Protein AF-A0A922LYX5-F1 (afdb_monomer)

InterPro domains:
  IPR013255 Chromosome segregation protein Spc25, C-terminal [PF08234] (46-94)
  IPR045143 Kinetochore protein Spc25 [PTHR14281] (7-102)

Nearest PDB structures (foldseek):
  3vza-assembly1_B  TM=8.894E-01  e=1.147E-05  Gallus gallus
  8ppr-assembly1_G  TM=8.925E-01  e=4.371E-04  Homo sapiens
  5mu3-assembly1_A  TM=6.256E-01  e=2.904E-02  Kluyveromyces lactis NRRL Y-1140
  6m1u-assembly1_A  TM=3.418E-01  e=8.132E-01  Homo sapiens
  1hbq-assembly1_A  TM=5.132E-01  e=3.161E+00  Bos taurus

Radius of gyration: 15.76 Å; Cα contacts (8 Å, |Δi|>4): 121; chains: 1; bounding box: 36×34×45 Å

Structure (mmCIF, N/CA/C/O backbone):
data_AF-A0A922LYX5-F1
#
_entry.id   AF-A0A922LYX5-F1
#
loop_
_atom_site.group_PDB
_atom_site.id
_atom_site.type_symbol
_atom_site.label_atom_id
_atom_site.label_alt_id
_atom_site.label_comp_id
_atom_site.label_asym_id
_atom_site.label_entity_id
_atom_site.label_seq_id
_atom_site.pdbx_PDB_ins_code
_atom_site.Cartn_x
_atom_site.Cartn_y
_atom_site.Cartn_z
_atom_site.occupancy
_atom_site.B_iso_or_equiv
_atom_site.auth_seq_id
_atom_site.auth_comp_id
_atom_site.auth_asym_id
_atom_site.auth_atom_id
_atom_site.pdbx_PDB_model_num
ATOM 1 N N . MET A 1 1 ? -7.055 21.824 13.416 1.00 59.81 1 MET A N 1
ATOM 2 C CA . MET A 1 1 ? -6.028 22.436 12.536 1.00 59.81 1 MET A CA 1
ATOM 3 C C . MET A 1 1 ? -4.580 22.279 13.044 1.00 59.81 1 MET A C 1
ATOM 5 O O . MET A 1 1 ? -3.671 22.410 12.239 1.00 59.81 1 MET A O 1
ATOM 9 N N . GLN A 1 2 ? -4.326 21.959 14.326 1.00 71.38 2 GLN A N 1
ATOM 10 C CA . GLN A 1 2 ? -2.960 21.713 14.842 1.00 71.38 2 GLN A CA 1
ATOM 11 C C . GLN A 1 2 ? -2.360 20.359 14.420 1.00 71.38 2 GLN A C 1
ATOM 13 O O . GLN A 1 2 ? -1.195 20.314 14.049 1.00 71.38 2 GLN A O 1
ATOM 18 N N . VAL A 1 3 ? -3.150 19.278 14.404 1.00 78.62 3 VAL A N 1
ATOM 19 C CA . VAL A 1 3 ? -2.655 17.918 14.098 1.00 78.62 3 VAL A CA 1
ATOM 20 C C . VAL A 1 3 ? -2.072 17.804 12.684 1.00 78.62 3 VAL A C 1
ATOM 22 O O . VAL A 1 3 ? -0.964 17.309 12.528 1.00 78.62 3 VAL A O 1
ATOM 25 N N . TYR A 1 4 ? -2.740 18.360 11.669 1.00 76.94 4 TYR A N 1
ATOM 26 C CA . TYR A 1 4 ? -2.223 18.371 10.292 1.00 76.94 4 TYR A CA 1
ATOM 27 C C . TYR A 1 4 ? -0.862 19.069 10.168 1.00 76.94 4 TYR A C 1
ATOM 29 O O . TYR A 1 4 ? 0.033 18.561 9.500 1.00 76.94 4 TYR A O 1
ATOM 37 N N . LYS A 1 5 ? -0.671 20.200 10.863 1.00 83.69 5 LYS A N 1
ATOM 38 C CA . LYS A 1 5 ? 0.615 20.914 10.872 1.00 83.69 5 LYS A CA 1
ATOM 39 C C . LYS A 1 5 ? 1.728 20.109 11.550 1.00 83.69 5 LYS A C 1
ATOM 41 O O . LYS A 1 5 ? 2.884 20.270 11.181 1.00 83.69 5 LYS A O 1
ATOM 46 N N . MET A 1 6 ? 1.387 19.250 12.514 1.00 87.94 6 MET A N 1
ATOM 47 C CA . MET A 1 6 ? 2.346 18.348 13.161 1.00 87.94 6 MET A CA 1
ATOM 48 C C . MET A 1 6 ? 2.701 17.140 12.289 1.00 87.94 6 MET A C 1
ATOM 50 O O . MET A 1 6 ? 3.825 16.663 12.367 1.00 87.94 6 MET A O 1
ATOM 54 N N . ILE A 1 7 ? 1.771 16.652 11.463 1.00 88.44 7 ILE A N 1
ATOM 55 C CA . ILE A 1 7 ? 1.962 15.465 10.613 1.00 88.44 7 ILE A CA 1
ATOM 56 C C . ILE A 1 7 ? 2.743 15.801 9.334 1.00 88.44 7 ILE A C 1
ATOM 58 O O . ILE A 1 7 ? 3.586 15.016 8.903 1.00 88.44 7 ILE A O 1
ATOM 62 N N . GLN A 1 8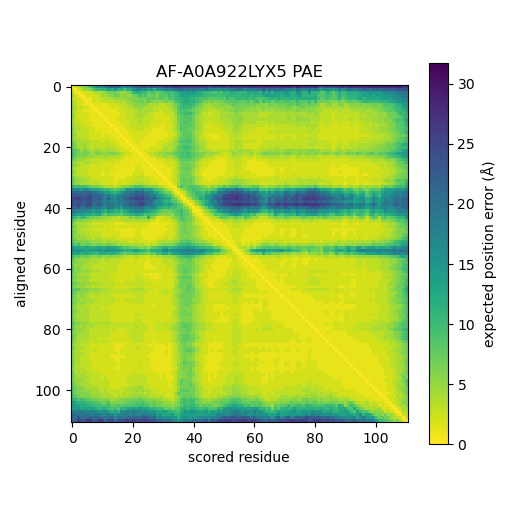 ? 2.531 16.990 8.766 1.00 88.75 8 GLN A N 1
ATOM 63 C CA . GLN A 1 8 ? 3.094 17.386 7.472 1.00 88.75 8 GLN A CA 1
ATOM 64 C C . GLN A 1 8 ? 4.630 17.230 7.345 1.00 88.75 8 GLN A C 1
ATOM 66 O O . GLN A 1 8 ? 5.087 16.785 6.290 1.00 88.75 8 GLN A O 1
ATOM 71 N N . PRO A 1 9 ? 5.464 17.557 8.358 1.00 91.44 9 PRO A N 1
ATOM 72 C CA . PRO A 1 9 ? 6.905 17.311 8.278 1.00 91.44 9 PRO A CA 1
ATOM 73 C C . PRO A 1 9 ? 7.251 15.823 8.140 1.00 91.44 9 PRO A C 1
ATOM 75 O O . PRO A 1 9 ? 8.164 15.483 7.392 1.00 91.44 9 PRO A O 1
ATOM 78 N N . PHE A 1 10 ? 6.506 14.939 8.811 1.00 90.88 10 PHE A N 1
ATOM 79 C CA . PHE A 1 10 ? 6.706 13.492 8.717 1.00 90.88 10 PHE A CA 1
ATOM 80 C C . PHE A 1 10 ? 6.270 12.953 7.362 1.00 90.88 10 PHE A C 1
ATOM 82 O O . PHE A 1 10 ? 6.982 12.136 6.793 1.00 90.88 10 PHE A O 1
ATOM 89 N N . GLU A 1 11 ? 5.157 13.440 6.809 1.00 91.31 11 GLU A N 1
ATOM 90 C CA . GLU A 1 11 ? 4.715 13.038 5.468 1.00 91.31 11 GLU A CA 1
ATOM 91 C C . GLU A 1 11 ? 5.761 13.374 4.404 1.00 91.31 11 GLU A C 1
ATOM 93 O O . GLU A 1 11 ? 6.069 12.548 3.546 1.00 91.31 11 GLU A O 1
ATOM 98 N N . ARG A 1 12 ? 6.362 14.569 4.502 1.00 88.50 12 ARG A N 1
ATOM 99 C CA . ARG A 1 12 ? 7.461 14.986 3.621 1.00 88.50 12 ARG A CA 1
ATOM 100 C C . ARG A 1 12 ? 8.714 14.140 3.826 1.00 88.50 12 ARG A C 1
ATOM 102 O O . ARG A 1 12 ? 9.305 13.710 2.845 1.00 88.50 12 ARG A O 1
ATOM 109 N N . LEU A 1 13 ? 9.110 13.904 5.078 1.00 91.31 13 LEU A N 1
ATOM 110 C CA . LEU A 1 13 ? 10.312 13.132 5.407 1.00 91.31 13 LEU A CA 1
ATOM 111 C C . LEU A 1 13 ? 10.200 11.668 4.962 1.00 91.31 13 LEU A C 1
ATOM 113 O O . LEU A 1 13 ? 11.152 11.102 4.439 1.00 91.31 13 LEU A O 1
ATOM 117 N N . LEU A 1 14 ? 9.042 11.052 5.191 1.00 91.44 14 LEU A N 1
ATOM 118 C CA . LEU A 1 14 ? 8.794 9.641 4.901 1.00 91.44 14 LEU A CA 1
ATOM 119 C C . LEU A 1 14 ? 8.339 9.407 3.454 1.00 91.44 14 LEU A C 1
ATOM 121 O O . LEU A 1 14 ? 8.304 8.263 3.001 1.00 91.44 14 LEU A O 1
ATOM 125 N N . GLY A 1 15 ? 7.972 10.471 2.735 1.00 93.06 15 GLY A N 1
ATOM 126 C CA . GLY A 1 15 ? 7.413 10.377 1.392 1.00 93.06 15 GLY A CA 1
ATOM 127 C C . GLY A 1 15 ? 6.088 9.616 1.372 1.00 93.06 15 GLY A C 1
ATOM 128 O O . GLY A 1 15 ? 5.831 8.869 0.432 1.00 93.06 15 GLY A O 1
ATOM 129 N N . ILE A 1 16 ? 5.256 9.760 2.405 1.00 95.00 16 ILE A N 1
ATOM 130 C CA . ILE A 1 16 ? 3.943 9.112 2.482 1.00 95.00 16 ILE A CA 1
ATOM 131 C C . ILE A 1 16 ? 2.891 10.087 2.992 1.00 95.00 16 ILE A C 1
ATOM 133 O O . ILE A 1 16 ? 3.128 10.801 3.958 1.00 95.00 16 ILE A O 1
ATOM 137 N N . GLN A 1 17 ? 1.717 10.082 2.370 1.00 95.12 17 GLN A N 1
ATOM 138 C CA . GLN A 1 17 ? 0.516 10.721 2.900 1.00 95.12 17 GLN A CA 1
ATOM 139 C C . GLN A 1 17 ? -0.540 9.654 3.157 1.00 95.12 17 GLN A C 1
ATOM 141 O O . GLN A 1 17 ? -0.765 8.770 2.326 1.00 95.12 17 GLN A O 1
ATOM 146 N N . ILE A 1 18 ? -1.177 9.735 4.322 1.00 94.25 18 ILE A N 1
ATOM 147 C CA . ILE A 1 18 ? -2.240 8.819 4.732 1.00 94.25 18 ILE A CA 1
ATOM 148 C C . ILE A 1 18 ? -3.492 9.653 4.931 1.00 94.25 18 ILE A C 1
ATOM 150 O O . ILE A 1 18 ? -3.555 10.491 5.829 1.00 94.25 18 ILE A O 1
ATOM 154 N N . GLN A 1 19 ? -4.499 9.419 4.098 1.00 93.94 19 GLN A N 1
ATOM 155 C CA . GLN A 1 19 ? -5.718 10.215 4.118 1.00 93.94 19 GLN A CA 1
ATOM 156 C C . GLN A 1 19 ? -6.964 9.357 3.971 1.00 93.94 19 GLN A C 1
ATOM 158 O O . GLN A 1 19 ? -6.926 8.242 3.457 1.00 93.94 19 GLN A O 1
ATOM 163 N N . LYS A 1 20 ? -8.095 9.897 4.423 1.00 94.25 20 LYS A N 1
ATOM 164 C CA . LYS A 1 20 ? -9.409 9.318 4.163 1.00 94.25 20 LYS A CA 1
ATOM 165 C C . LYS A 1 20 ? -10.023 10.032 2.963 1.00 94.25 20 LYS A C 1
ATOM 167 O O . LYS A 1 20 ? -10.098 11.259 2.959 1.00 94.25 20 LYS A O 1
ATOM 172 N N . THR A 1 21 ? -10.451 9.289 1.948 1.00 94.75 21 THR A N 1
ATOM 173 C CA . THR A 1 21 ? -11.133 9.869 0.783 1.00 94.75 21 THR A CA 1
ATOM 174 C C . THR A 1 21 ? -12.527 10.374 1.165 1.00 94.75 21 THR A C 1
ATOM 176 O O . THR A 1 21 ? -13.085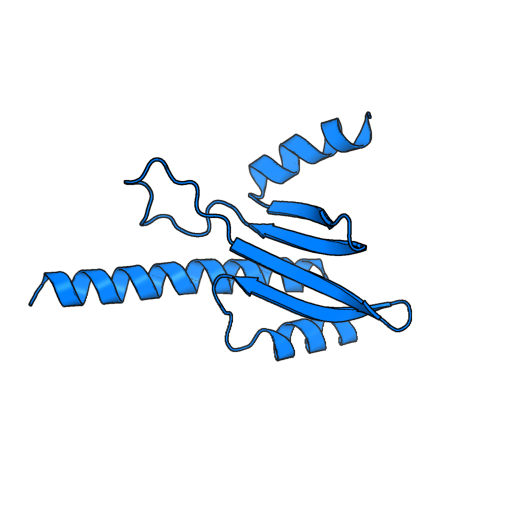 9.994 2.198 1.00 94.75 21 THR A O 1
ATOM 179 N N . HIS A 1 22 ? -13.142 11.180 0.294 1.00 92.19 22 HIS A N 1
ATOM 180 C CA . HIS A 1 22 ? -14.536 11.618 0.453 1.00 92.19 22 HIS A CA 1
ATOM 181 C C . HIS A 1 22 ? -15.522 10.436 0.531 1.00 92.19 22 HIS A C 1
ATOM 183 O O . HIS A 1 22 ? -16.513 10.502 1.250 1.00 92.19 22 HIS A O 1
ATOM 189 N N . SER A 1 23 ? -15.222 9.336 -0.169 1.00 91.25 23 SER A N 1
ATOM 190 C CA . SER A 1 23 ? -15.980 8.079 -0.146 1.00 91.25 23 SER A CA 1
ATOM 191 C C . SER A 1 23 ? -15.673 7.198 1.072 1.00 91.25 23 SER A C 1
ATOM 193 O O . SER A 1 23 ? -16.224 6.109 1.208 1.00 91.25 23 SER A O 1
ATOM 195 N N . GLY A 1 24 ? -14.804 7.660 1.974 1.00 92.12 24 GLY A N 1
ATOM 196 C CA . GLY A 1 24 ? -14.482 6.989 3.225 1.00 92.12 24 GLY A CA 1
ATOM 197 C C . GLY A 1 24 ? -13.406 5.907 3.134 1.00 92.12 24 GLY A C 1
ATOM 198 O O . GLY A 1 24 ? -13.199 5.205 4.123 1.00 92.12 24 GLY A O 1
ATOM 199 N N . LEU A 1 25 ? -12.714 5.785 2.000 1.00 96.12 25 LEU A N 1
ATOM 200 C CA . LEU A 1 25 ? -11.610 4.842 1.816 1.00 96.12 25 LEU A CA 1
ATOM 201 C C . LEU A 1 25 ? -10.352 5.337 2.529 1.00 96.12 25 LEU A C 1
ATOM 203 O O . LEU A 1 25 ? -10.102 6.541 2.589 1.00 96.12 25 LEU A O 1
ATOM 207 N N . LEU A 1 26 ? -9.536 4.411 3.023 1.00 95.94 26 LEU A N 1
ATOM 208 C CA . LEU A 1 26 ? -8.173 4.698 3.451 1.00 95.94 26 LEU A CA 1
ATOM 209 C C . LEU A 1 26 ? -7.286 4.770 2.206 1.00 95.94 26 LEU A C 1
ATOM 211 O O . LEU A 1 26 ? -7.193 3.797 1.467 1.00 95.94 26 LEU A O 1
ATOM 215 N N . GLN A 1 27 ? -6.633 5.901 1.976 1.00 97.38 27 GLN A N 1
ATOM 216 C CA . GLN A 1 27 ? -5.732 6.112 0.853 1.00 97.38 27 GLN A CA 1
ATOM 217 C C . GLN A 1 27 ? -4.306 6.340 1.348 1.00 97.38 27 GLN A C 1
ATOM 219 O O . GLN A 1 27 ? -4.055 7.204 2.190 1.00 97.38 27 GLN A O 1
ATOM 224 N N . LEU A 1 28 ? -3.384 5.565 0.787 1.00 97.56 28 LEU A N 1
ATOM 225 C CA . LEU A 1 28 ? -1.947 5.655 0.999 1.00 97.56 28 LEU A CA 1
ATOM 226 C C . LEU A 1 28 ? -1.313 6.197 -0.282 1.00 97.56 28 LEU A C 1
ATOM 228 O O . LEU A 1 28 ? -1.418 5.561 -1.333 1.00 97.56 28 LEU A O 1
ATOM 232 N N . LEU A 1 29 ? -0.680 7.364 -0.197 1.00 96.94 29 LEU A N 1
ATOM 233 C CA . LEU A 1 29 ? 0.017 8.004 -1.311 1.00 96.94 29 LEU A CA 1
ATOM 234 C C . LEU A 1 29 ? 1.515 7.997 -1.036 1.00 96.94 29 LEU A C 1
ATOM 236 O O . LEU A 1 29 ? 1.964 8.596 -0.060 1.00 96.94 29 LEU A O 1
ATOM 240 N N . PHE A 1 30 ? 2.286 7.341 -1.893 1.00 96.50 30 PHE A N 1
ATOM 241 C CA . PHE A 1 30 ? 3.731 7.222 -1.761 1.00 96.50 30 PHE A CA 1
ATOM 242 C C . PHE A 1 30 ? 4.434 8.083 -2.802 1.00 96.50 30 PHE A C 1
ATOM 244 O O . PHE A 1 30 ? 4.187 7.975 -4.002 1.00 96.50 30 PHE A O 1
ATOM 251 N N . HIS A 1 31 ? 5.359 8.898 -2.318 1.00 93.25 31 HIS A N 1
ATOM 252 C CA . HIS A 1 31 ? 6.190 9.803 -3.093 1.00 93.25 31 HIS A CA 1
ATOM 253 C C . HIS A 1 31 ? 7.630 9.278 -3.116 1.00 93.25 31 HIS A C 1
ATOM 255 O O . HIS A 1 31 ? 8.075 8.584 -2.192 1.00 93.25 31 HIS A O 1
ATOM 261 N N . GLY A 1 32 ? 8.367 9.608 -4.178 1.00 89.81 32 GLY A N 1
ATOM 262 C CA . GLY A 1 32 ? 9.775 9.224 -4.310 1.00 89.81 32 GLY A CA 1
ATOM 263 C C . GLY A 1 32 ? 9.991 7.714 -4.440 1.00 89.81 32 GLY A C 1
ATOM 264 O O . GLY A 1 32 ? 11.009 7.204 -3.987 1.00 89.81 32 GLY A O 1
ATOM 265 N N . CYS A 1 33 ? 9.023 6.984 -5.006 1.00 91.38 33 CYS A N 1
ATOM 266 C CA . CYS A 1 33 ? 9.206 5.566 -5.343 1.00 91.38 33 CYS A CA 1
ATOM 267 C C . CYS A 1 33 ? 9.933 5.367 -6.683 1.00 91.38 33 CYS A C 1
ATOM 269 O O . CYS A 1 33 ? 10.388 4.264 -6.959 1.00 91.38 33 CYS A O 1
ATOM 271 N N . SER A 1 34 ? 10.051 6.412 -7.505 1.00 85.31 34 SER A N 1
ATOM 272 C CA . SER A 1 34 ? 10.809 6.400 -8.756 1.00 85.31 34 SER A CA 1
ATOM 273 C C . SER A 1 34 ? 11.950 7.407 -8.665 1.00 85.31 34 SER A C 1
ATOM 275 O O . SER A 1 34 ? 11.704 8.605 -8.556 1.00 85.31 34 SER A O 1
ATOM 277 N N . GLU A 1 35 ? 13.190 6.923 -8.713 1.00 68.69 35 GLU A N 1
ATOM 278 C CA . GLU A 1 35 ? 14.389 7.767 -8.855 1.00 68.69 35 GLU A CA 1
ATOM 279 C C . GLU A 1 35 ? 14.750 8.007 -10.331 1.00 68.69 35 GLU A C 1
ATOM 281 O O . GLU A 1 35 ? 15.495 8.927 -10.651 1.00 68.69 35 GLU A O 1
ATOM 286 N N . ALA A 1 36 ? 14.218 7.190 -11.248 1.00 55.75 36 ALA A N 1
ATOM 287 C CA . ALA A 1 36 ? 14.619 7.174 -12.656 1.00 55.75 36 ALA A CA 1
ATOM 288 C C . ALA A 1 36 ? 13.819 8.137 -13.553 1.00 55.75 36 ALA A C 1
ATOM 290 O O . ALA A 1 36 ? 14.262 8.452 -14.652 1.00 55.75 36 ALA A O 1
ATOM 291 N N . LEU A 1 37 ? 12.652 8.613 -13.105 1.00 52.12 37 LEU A N 1
ATOM 292 C CA . LEU A 1 37 ? 11.741 9.458 -13.901 1.00 52.12 37 LEU A CA 1
ATOM 293 C C . LEU A 1 37 ? 11.826 10.954 -13.536 1.00 52.12 37 LEU A C 1
ATOM 295 O O . LEU A 1 37 ? 10.919 11.723 -13.828 1.00 52.12 37 LEU A O 1
ATOM 299 N N . VAL A 1 38 ? 12.938 11.377 -12.927 1.00 51.12 38 VAL A N 1
ATOM 300 C CA . VAL A 1 38 ? 13.195 12.757 -12.456 1.00 51.12 38 VAL A CA 1
ATOM 301 C C . VAL A 1 38 ? 13.519 13.726 -13.615 1.00 51.12 38 VAL A C 1
ATOM 303 O O . VAL A 1 38 ? 13.816 14.895 -13.397 1.00 51.12 38 VAL A O 1
ATOM 306 N N . SER A 1 39 ? 13.456 13.267 -14.868 1.00 49.38 39 SER A N 1
ATOM 307 C CA . SER A 1 39 ? 13.615 14.109 -16.064 1.00 49.38 39 SER A CA 1
ATOM 308 C C . SER A 1 39 ? 12.327 14.818 -16.507 1.00 49.38 39 SER A C 1
ATOM 310 O O . SER A 1 39 ? 12.367 15.597 -17.456 1.00 49.38 39 SER A O 1
ATOM 312 N N . SER A 1 40 ? 11.202 14.562 -15.839 1.00 50.19 40 SER A N 1
ATOM 313 C CA . SER A 1 40 ? 9.902 15.172 -16.113 1.00 50.19 40 SER A CA 1
ATOM 314 C C . SER A 1 40 ? 9.460 15.983 -14.897 1.00 50.19 40 SER A C 1
ATOM 316 O O . SER A 1 40 ? 9.590 15.515 -13.769 1.00 50.19 40 SER A O 1
ATOM 318 N N . ASP A 1 41 ? 8.881 17.165 -15.113 1.00 55.19 41 ASP A N 1
ATOM 319 C CA . ASP A 1 41 ? 8.212 17.981 -14.084 1.00 55.19 41 ASP A CA 1
ATOM 320 C C . ASP A 1 41 ? 7.028 17.252 -13.389 1.00 55.19 41 ASP A C 1
ATOM 322 O O . ASP A 1 41 ? 6.345 17.816 -12.531 1.00 55.19 41 ASP A O 1
ATOM 326 N N . GLU A 1 42 ? 6.762 15.989 -13.740 1.00 61.84 42 GLU A N 1
ATOM 327 C CA . GLU A 1 42 ? 5.726 15.146 -13.157 1.00 61.84 42 GLU A CA 1
ATOM 328 C C . GLU A 1 42 ? 6.211 14.395 -11.910 1.00 61.84 42 GLU A C 1
ATOM 330 O O . GLU A 1 42 ? 6.991 13.441 -11.954 1.00 61.84 42 GLU A O 1
ATOM 335 N N . VAL A 1 43 ? 5.662 14.783 -10.759 1.00 73.00 43 VAL A N 1
ATOM 336 C CA . VAL A 1 43 ? 5.804 14.022 -9.515 1.00 73.00 43 VAL A CA 1
ATOM 337 C C . VAL A 1 43 ? 4.985 12.737 -9.623 1.00 73.00 43 VAL A C 1
ATOM 339 O O . VAL A 1 43 ? 3.756 12.764 -9.556 1.00 73.00 43 VAL A O 1
ATOM 342 N N . ILE A 1 44 ? 5.663 11.595 -9.740 1.00 82.19 44 ILE A N 1
ATOM 343 C CA . ILE A 1 44 ? 5.004 10.286 -9.713 1.00 82.19 44 ILE A CA 1
ATOM 344 C C . ILE A 1 44 ? 4.571 9.957 -8.286 1.00 82.19 44 ILE A C 1
ATOM 346 O O . ILE A 1 44 ? 5.386 9.914 -7.358 1.00 82.19 44 ILE A O 1
ATOM 350 N N . VAL A 1 45 ? 3.280 9.669 -8.133 1.00 91.00 45 VAL A N 1
ATOM 351 C CA . VAL A 1 45 ? 2.658 9.290 -6.864 1.00 91.00 45 VAL A CA 1
ATOM 352 C C . VAL A 1 45 ? 2.082 7.889 -7.002 1.00 91.00 45 VAL A C 1
ATOM 354 O O . VAL A 1 45 ? 1.214 7.657 -7.837 1.00 91.00 45 VAL A O 1
ATOM 357 N N . CYS A 1 46 ? 2.540 6.957 -6.168 1.00 96.12 46 CYS A N 1
ATOM 358 C CA . CYS A 1 46 ? 1.931 5.629 -6.090 1.00 96.12 46 CYS A CA 1
ATOM 359 C C . CYS A 1 46 ? 0.759 5.672 -5.117 1.00 96.12 46 CYS A C 1
ATOM 361 O O . CYS A 1 46 ? 0.854 6.274 -4.048 1.00 96.12 46 CYS A O 1
ATOM 363 N N . CYS A 1 47 ? -0.331 5.005 -5.454 1.00 97.44 47 CYS A N 1
ATOM 364 C CA . CYS A 1 47 ? -1.572 5.020 -4.708 1.00 97.44 47 CYS A CA 1
ATOM 365 C C . CYS A 1 47 ? -1.973 3.598 -4.313 1.00 97.44 47 CYS A C 1
ATOM 367 O O . CYS A 1 47 ? -1.938 2.677 -5.124 1.00 97.44 47 CYS A O 1
ATOM 369 N N . CYS A 1 48 ? -2.415 3.423 -3.072 1.00 98.31 48 CYS A N 1
ATOM 370 C CA . CYS A 1 48 ? -3.162 2.246 -2.645 1.00 98.31 48 CYS A CA 1
ATOM 371 C C . CYS A 1 48 ? -4.390 2.699 -1.856 1.00 98.31 48 CYS A C 1
ATOM 373 O O . CYS A 1 48 ? -4.272 3.486 -0.915 1.00 98.31 48 CYS A O 1
ATOM 375 N N . GLN A 1 49 ? -5.571 2.232 -2.253 1.00 98.00 49 GLN A N 1
ATOM 376 C CA . GLN A 1 49 ? -6.830 2.505 -1.572 1.00 98.00 49 GLN A CA 1
ATOM 377 C C . GLN A 1 49 ? -7.382 1.223 -0.970 1.00 98.00 49 GLN A C 1
ATOM 379 O O . GLN A 1 49 ? -7.572 0.224 -1.666 1.00 98.00 49 GLN A O 1
ATOM 384 N N . LEU A 1 50 ? -7.687 1.293 0.320 1.00 97.62 50 LEU A N 1
ATOM 385 C CA . LEU A 1 50 ? -8.271 0.220 1.101 1.00 97.62 50 LEU A CA 1
ATOM 386 C C . LEU A 1 50 ? -9.655 0.634 1.602 1.00 97.62 50 LEU A C 1
ATOM 388 O O . LEU A 1 50 ? -9.870 1.759 2.064 1.00 97.62 50 LEU A O 1
ATOM 392 N N . ARG A 1 51 ? -10.601 -0.296 1.554 1.00 96.69 51 ARG A N 1
ATOM 393 C CA . ARG A 1 51 ? -11.901 -0.181 2.215 1.00 96.69 51 ARG A CA 1
ATOM 394 C C . ARG A 1 51 ? -11.837 -0.888 3.559 1.00 96.69 51 ARG A C 1
ATOM 396 O O . ARG A 1 51 ? -11.341 -2.005 3.624 1.00 96.69 51 ARG A O 1
ATOM 403 N N . ILE A 1 52 ? -12.370 -0.264 4.606 1.00 93.56 52 ILE A N 1
ATOM 404 C CA . ILE A 1 52 ? -12.562 -0.931 5.898 1.00 93.56 52 ILE A CA 1
ATOM 405 C C . ILE A 1 52 ? -13.921 -1.639 5.874 1.00 93.56 52 ILE A C 1
ATOM 407 O O . ILE A 1 52 ? -14.950 -0.995 5.670 1.00 93.56 52 ILE A O 1
ATOM 411 N N . VAL A 1 53 ? -13.922 -2.952 6.086 1.00 92.06 53 VAL A N 1
ATOM 412 C CA . VAL A 1 53 ? -15.099 -3.823 6.183 1.00 92.06 53 VAL A CA 1
ATOM 413 C C . VAL A 1 53 ? -15.098 -4.561 7.520 1.00 92.06 53 VAL A C 1
ATOM 415 O O . VAL A 1 53 ? -14.047 -4.748 8.133 1.00 92.06 53 VAL A O 1
ATOM 418 N N . ASN A 1 54 ? -16.279 -4.978 7.991 1.00 84.69 54 ASN A N 1
ATOM 419 C CA . ASN A 1 54 ? -16.446 -5.777 9.215 1.00 84.69 54 ASN A CA 1
ATOM 420 C C . ASN A 1 54 ? -15.609 -5.256 10.400 1.00 84.69 54 ASN A C 1
ATOM 422 O O . ASN A 1 54 ? -14.888 -6.002 11.061 1.00 84.69 54 ASN A O 1
ATOM 426 N N . THR A 1 55 ? -15.701 -3.943 10.625 1.00 77.88 55 THR A N 1
ATOM 427 C CA . THR A 1 55 ? -15.127 -3.199 11.758 1.00 77.88 55 THR A CA 1
ATOM 428 C C . THR A 1 55 ? -13.599 -3.059 11.777 1.00 77.88 55 THR A C 1
ATOM 430 O O . THR A 1 55 ? -13.135 -2.031 12.257 1.00 77.88 55 THR A O 1
ATOM 433 N N . ASN A 1 56 ? -12.809 -4.002 11.246 1.00 83.69 56 ASN A N 1
ATOM 434 C CA . ASN A 1 56 ? -11.338 -3.877 11.252 1.00 83.69 56 ASN A CA 1
ATOM 435 C C . ASN A 1 56 ? -10.600 -4.662 10.150 1.00 83.69 56 ASN A C 1
ATOM 437 O O . ASN A 1 56 ? -9.418 -4.968 10.286 1.00 83.69 56 ASN A O 1
ATOM 441 N N . ARG A 1 57 ? -11.285 -5.040 9.067 1.00 93.56 57 ARG A N 1
ATOM 442 C CA . ARG A 1 57 ? -10.668 -5.742 7.932 1.00 93.56 57 ARG A CA 1
ATOM 443 C C . ARG A 1 57 ? -10.527 -4.790 6.756 1.00 93.56 57 ARG A C 1
ATOM 445 O O . ARG A 1 57 ? -11.392 -3.957 6.523 1.00 93.56 57 ARG A O 1
ATOM 452 N N . PHE A 1 58 ? -9.449 -4.926 6.009 1.00 96.19 58 PHE A N 1
ATOM 453 C CA . PHE A 1 58 ? -9.154 -4.149 4.820 1.00 96.19 58 PHE A CA 1
ATOM 454 C C . PHE A 1 58 ? -9.428 -4.971 3.561 1.00 96.19 58 PHE A C 1
ATOM 456 O O . PHE A 1 58 ? -9.059 -6.142 3.490 1.00 96.19 58 PHE A O 1
ATOM 463 N N . GLU A 1 59 ? -10.029 -4.337 2.563 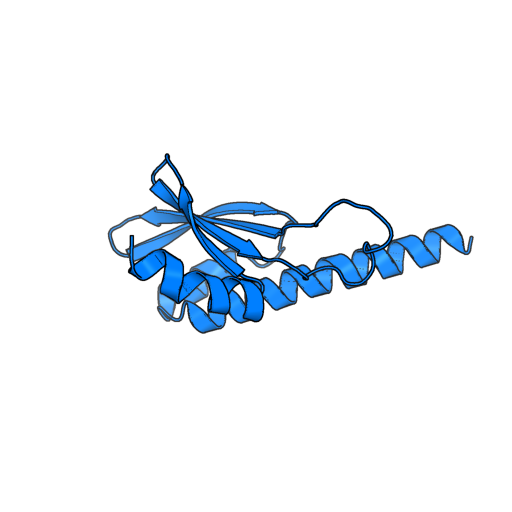1.00 97.06 59 GLU A N 1
ATOM 464 C CA . GLU A 1 59 ? -10.175 -4.852 1.199 1.00 97.06 59 GLU A CA 1
ATOM 465 C C . GLU A 1 59 ? -9.511 -3.885 0.220 1.00 97.06 59 GLU A C 1
ATOM 467 O O . GLU A 1 59 ? -9.607 -2.666 0.390 1.00 97.06 59 GLU A O 1
ATOM 472 N N . VAL A 1 60 ? -8.849 -4.411 -0.810 1.00 97.06 60 VAL A N 1
ATOM 473 C CA . VAL A 1 60 ? -8.250 -3.589 -1.867 1.00 97.06 60 VAL A CA 1
ATOM 474 C C . VAL A 1 60 ? -9.352 -2.977 -2.728 1.00 97.06 60 VAL A C 1
ATOM 476 O O . VAL A 1 60 ? -10.260 -3.666 -3.183 1.00 97.06 60 VAL A O 1
ATOM 479 N N . VAL A 1 61 ? -9.257 -1.673 -2.984 1.00 97.25 61 VAL A N 1
ATOM 480 C CA . VAL A 1 61 ? -10.107 -0.971 -3.959 1.00 97.25 61 VAL A CA 1
ATOM 481 C C . VAL A 1 61 ? -9.309 -0.565 -5.191 1.00 97.25 61 VAL A C 1
ATOM 483 O O . VAL A 1 61 ? -9.784 -0.712 -6.313 1.00 97.25 61 VAL A O 1
ATOM 486 N N . LEU A 1 62 ? -8.101 -0.045 -4.983 1.00 96.94 62 LEU A N 1
ATOM 487 C CA . LEU A 1 62 ? -7.224 0.443 -6.041 1.00 96.94 62 LEU A CA 1
ATOM 488 C C . LEU A 1 62 ? -5.774 0.260 -5.610 1.00 96.94 62 LEU A C 1
ATOM 490 O O . LEU A 1 62 ? -5.441 0.498 -4.449 1.00 96.94 62 LEU A O 1
ATOM 494 N N . CYS A 1 63 ? -4.903 -0.085 -6.551 1.00 98.06 63 CYS A N 1
ATOM 495 C CA . CYS A 1 63 ? -3.467 0.038 -6.369 1.00 98.06 63 CYS A CA 1
ATOM 496 C C . CYS A 1 63 ? -2.806 0.382 -7.698 1.00 98.06 63 CYS A C 1
ATOM 498 O O . CYS A 1 63 ? -2.987 -0.333 -8.681 1.00 98.06 63 CYS A O 1
ATOM 500 N N . ASP A 1 64 ? -2.078 1.490 -7.708 1.00 96.19 64 ASP A N 1
ATOM 501 C CA . ASP A 1 64 ? -1.428 2.033 -8.889 1.00 96.19 64 ASP A CA 1
ATOM 502 C C . ASP A 1 64 ? -0.025 2.542 -8.519 1.00 96.19 64 ASP A C 1
ATOM 504 O O . ASP A 1 64 ? 0.089 3.388 -7.629 1.00 96.19 64 ASP A O 1
ATOM 508 N N . PRO A 1 65 ? 1.055 2.030 -9.128 1.00 95.50 65 PRO A N 1
ATOM 509 C CA . PRO A 1 65 ? 1.076 0.941 -10.107 1.00 95.50 65 PRO A CA 1
ATOM 510 C C . PRO A 1 65 ? 0.634 -0.412 -9.510 1.00 95.50 65 PRO A C 1
ATOM 512 O O . PRO A 1 65 ? 0.631 -0.582 -8.289 1.00 95.50 65 PRO A O 1
ATOM 515 N N . PRO A 1 66 ? 0.256 -1.404 -10.336 1.00 95.31 66 PRO A N 1
ATOM 516 C CA . PRO A 1 66 ? -0.220 -2.689 -9.838 1.00 95.31 66 PRO A CA 1
ATOM 517 C C . PRO A 1 66 ? 0.880 -3.457 -9.090 1.00 95.31 66 PRO A C 1
ATOM 519 O O . PRO A 1 66 ? 2.003 -3.609 -9.572 1.00 95.31 66 PRO A O 1
ATOM 522 N N . VAL A 1 67 ? 0.530 -4.009 -7.925 1.00 96.81 67 VAL A N 1
ATOM 523 C CA . VAL A 1 67 ? 1.408 -4.870 -7.118 1.00 96.81 67 VAL A CA 1
ATOM 524 C C . VAL A 1 67 ? 0.903 -6.318 -7.192 1.00 96.81 67 VAL A C 1
ATOM 526 O O . VAL A 1 67 ? -0.178 -6.601 -6.673 1.00 96.81 67 VAL A O 1
ATOM 529 N N . PRO A 1 68 ? 1.657 -7.260 -7.798 1.00 95.06 68 PRO A N 1
ATOM 530 C CA . PRO A 1 68 ? 1.166 -8.617 -8.062 1.00 95.06 68 PRO A CA 1
ATOM 531 C C . PRO A 1 68 ? 0.743 -9.410 -6.820 1.00 95.06 68 PRO A C 1
ATOM 533 O O . PRO A 1 68 ? -0.183 -10.212 -6.889 1.00 95.06 68 PRO A O 1
ATOM 536 N N . ASP A 1 69 ? 1.413 -9.204 -5.681 1.00 96.62 69 ASP A N 1
ATOM 537 C CA . ASP A 1 69 ? 1.128 -9.908 -4.427 1.00 96.62 69 ASP A CA 1
ATOM 538 C C . ASP A 1 69 ? 0.302 -9.085 -3.423 1.00 96.62 69 ASP A C 1
ATOM 540 O O . ASP A 1 69 ? 0.259 -9.430 -2.241 1.00 96.62 69 ASP A O 1
ATOM 544 N N . LEU A 1 70 ? -0.384 -8.026 -3.874 1.00 97.75 70 LEU A N 1
ATOM 545 C CA . LEU A 1 70 ? -1.103 -7.091 -3.000 1.00 97.75 70 LEU A CA 1
ATOM 546 C C . LEU A 1 70 ? -2.174 -7.757 -2.133 1.00 97.75 70 LEU A C 1
ATOM 548 O O . LEU A 1 70 ? -2.214 -7.512 -0.930 1.00 97.75 70 LEU A O 1
ATOM 552 N N . GLU A 1 71 ? -3.002 -8.630 -2.708 1.00 96.88 71 GLU A N 1
ATOM 553 C CA . GLU A 1 71 ? -4.037 -9.358 -1.959 1.00 96.88 71 GLU A CA 1
ATOM 554 C C . GLU A 1 71 ? -3.432 -10.170 -0.808 1.00 96.88 71 GLU A C 1
ATOM 556 O O . GLU A 1 71 ? -3.974 -10.234 0.296 1.00 96.88 71 GLU A O 1
ATOM 561 N N . ARG A 1 72 ? -2.246 -10.753 -1.016 1.00 97.62 72 ARG A N 1
ATOM 562 C CA . ARG A 1 72 ? -1.526 -11.473 0.039 1.00 97.62 72 ARG A CA 1
ATOM 563 C C . ARG A 1 72 ? -1.019 -10.521 1.123 1.00 97.62 72 ARG A C 1
ATOM 565 O O . ARG A 1 72 ? -1.092 -10.867 2.300 1.00 97.62 72 ARG A O 1
ATOM 572 N N . LEU A 1 73 ? -0.531 -9.337 0.747 1.00 98.06 73 LEU A N 1
ATOM 573 C CA . LEU A 1 73 ? -0.101 -8.311 1.703 1.00 98.06 73 LEU A CA 1
ATOM 574 C C . LEU A 1 73 ? -1.272 -7.808 2.554 1.00 98.06 73 LEU A C 1
ATOM 576 O O . LEU A 1 73 ? -1.125 -7.685 3.767 1.00 98.06 73 LEU A O 1
ATOM 580 N N . VAL A 1 74 ? -2.439 -7.575 1.948 1.00 97.75 74 VAL A N 1
ATOM 581 C CA . VAL A 1 74 ? -3.648 -7.151 2.669 1.00 97.75 74 VAL A CA 1
ATOM 582 C C . VAL A 1 74 ? -4.177 -8.262 3.571 1.00 97.75 74 VAL A C 1
ATOM 584 O O . VAL A 1 74 ? -4.529 -8.005 4.719 1.00 97.75 74 VAL A O 1
ATOM 587 N N . ASN A 1 75 ? -4.155 -9.516 3.120 1.00 97.25 75 ASN A N 1
ATOM 588 C CA . ASN A 1 75 ? -4.485 -10.654 3.977 1.00 97.25 75 ASN A CA 1
ATOM 589 C C . ASN A 1 75 ? -3.537 -10.776 5.176 1.00 97.25 75 ASN A C 1
ATOM 591 O O . ASN A 1 75 ? -3.989 -11.070 6.282 1.00 97.25 75 ASN A O 1
ATOM 595 N N . HIS A 1 76 ? -2.244 -10.511 4.978 1.00 97.62 76 HIS A N 1
ATOM 596 C CA . HIS A 1 76 ? -1.275 -10.487 6.066 1.00 97.62 76 HIS A CA 1
ATOM 597 C C . HIS A 1 76 ? -1.539 -9.329 7.037 1.00 97.62 76 HIS A C 1
ATOM 599 O O . HIS A 1 76 ? -1.611 -9.574 8.236 1.00 97.62 76 HIS A O 1
ATOM 605 N N . LEU A 1 77 ? -1.775 -8.110 6.534 1.00 97.44 77 LEU A N 1
ATOM 606 C CA . LEU A 1 77 ? -2.186 -6.951 7.340 1.00 97.44 77 LEU A CA 1
ATOM 607 C C . LEU A 1 77 ? -3.415 -7.275 8.192 1.00 97.44 77 LEU A C 1
ATOM 609 O O . LEU A 1 77 ? -3.445 -7.007 9.384 1.00 97.44 77 LEU A O 1
ATOM 613 N N . ASN A 1 78 ? -4.416 -7.896 7.584 1.00 97.38 78 ASN A N 1
ATOM 614 C CA . ASN A 1 78 ? -5.650 -8.279 8.249 1.00 97.38 78 ASN A CA 1
ATOM 615 C C . ASN A 1 78 ? -5.481 -9.371 9.318 1.00 97.38 78 ASN A C 1
ATOM 617 O O . ASN A 1 78 ? -6.404 -9.596 10.102 1.00 97.38 78 ASN A O 1
ATOM 621 N N . TRP A 1 79 ? -4.372 -10.110 9.294 1.00 96.81 79 TRP A N 1
ATOM 622 C CA . TRP A 1 79 ? -4.064 -11.161 10.262 1.00 96.81 79 TRP A CA 1
ATOM 623 C C . TRP A 1 79 ? -3.151 -10.664 11.385 1.00 96.81 79 TRP A C 1
ATOM 625 O O . TRP A 1 79 ? -3.312 -11.085 12.525 1.00 96.81 79 TRP A O 1
ATOM 635 N N . THR A 1 80 ? -2.205 -9.777 11.070 1.00 96.69 80 THR A N 1
ATOM 636 C CA . THR A 1 80 ? -1.212 -9.272 12.029 1.00 96.69 80 THR A CA 1
ATOM 637 C C . THR A 1 80 ? -1.566 -7.922 12.634 1.00 96.69 80 THR A C 1
ATOM 639 O O . THR A 1 80 ? -0.962 -7.538 13.630 1.00 96.69 80 THR A O 1
ATOM 642 N N . GLU A 1 81 ? -2.481 -7.183 12.006 1.00 95.50 81 GLU A N 1
ATOM 643 C CA . GLU A 1 81 ? -2.800 -5.782 12.305 1.00 95.50 81 GLU A CA 1
ATOM 644 C C . GLU A 1 81 ? -1.579 -4.834 12.211 1.00 95.50 81 GLU A C 1
ATOM 646 O O . GLU A 1 81 ? -1.642 -3.671 12.613 1.00 95.50 81 GLU A O 1
ATOM 651 N N . ASP A 1 82 ? -0.460 -5.284 11.623 1.00 96.69 82 ASP A N 1
ATOM 652 C CA . ASP A 1 82 ? 0.775 -4.501 11.506 1.00 96.69 82 ASP A CA 1
ATOM 653 C C . ASP A 1 82 ? 0.768 -3.624 10.243 1.00 96.69 82 ASP A C 1
ATOM 655 O O . ASP A 1 82 ? 1.363 -3.942 9.205 1.00 96.69 82 ASP A O 1
ATOM 659 N N . ILE A 1 8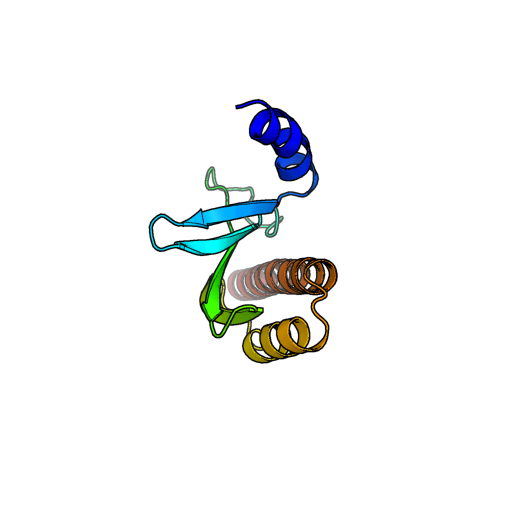3 ? 0.105 -2.469 10.349 1.00 94.69 83 ILE A N 1
ATOM 660 C CA . ILE A 1 83 ? 0.035 -1.483 9.262 1.00 94.69 83 ILE A CA 1
ATOM 661 C C . ILE A 1 83 ? 1.399 -0.900 8.889 1.00 94.69 83 ILE A C 1
ATOM 663 O O . ILE A 1 83 ? 1.638 -0.565 7.730 1.00 94.69 83 ILE A O 1
ATOM 667 N N . ARG A 1 84 ? 2.327 -0.816 9.845 1.00 95.56 84 ARG A N 1
ATOM 668 C CA . ARG A 1 84 ? 3.678 -0.302 9.605 1.00 95.56 84 ARG A CA 1
ATOM 669 C C . ARG A 1 84 ? 4.436 -1.245 8.673 1.00 95.56 84 ARG A C 1
ATOM 671 O O . ARG A 1 84 ? 4.992 -0.785 7.678 1.00 95.56 84 ARG A O 1
ATOM 678 N N . SER A 1 85 ? 4.436 -2.545 8.964 1.00 97.12 85 SER A N 1
ATOM 679 C CA . SER A 1 85 ? 5.082 -3.540 8.100 1.00 97.12 85 SER A CA 1
ATOM 680 C C . SER A 1 85 ? 4.435 -3.584 6.715 1.00 97.12 85 SER A C 1
ATOM 682 O O . SER A 1 85 ? 5.148 -3.618 5.711 1.00 97.12 85 SER A O 1
ATOM 684 N N . PHE A 1 86 ? 3.103 -3.490 6.640 1.00 97.88 86 PHE A N 1
ATOM 685 C CA . PHE A 1 86 ? 2.386 -3.393 5.366 1.00 97.88 86 PHE A CA 1
ATOM 686 C C . PHE A 1 86 ? 2.848 -2.193 4.523 1.00 97.88 86 PHE A C 1
ATOM 688 O O . PHE A 1 86 ? 3.201 -2.367 3.358 1.00 97.88 86 PHE A O 1
ATOM 695 N N . ILE A 1 87 ? 2.917 -0.995 5.116 1.00 97.38 87 ILE A N 1
ATOM 696 C CA . ILE A 1 87 ? 3.366 0.234 4.442 1.00 97.38 87 ILE A CA 1
ATOM 697 C C . ILE A 1 87 ? 4.798 0.090 3.908 1.00 97.38 87 ILE A C 1
ATOM 699 O O . ILE A 1 87 ? 5.069 0.470 2.767 1.00 97.38 87 ILE A O 1
ATOM 703 N N . ILE A 1 88 ? 5.712 -0.468 4.709 1.00 97.00 88 ILE A N 1
ATOM 704 C CA . ILE A 1 88 ? 7.120 -0.647 4.320 1.00 97.00 88 ILE A CA 1
ATOM 705 C C . ILE A 1 88 ? 7.231 -1.584 3.117 1.00 97.00 88 ILE A C 1
ATOM 707 O O . ILE A 1 88 ? 7.878 -1.241 2.125 1.00 97.00 88 ILE A O 1
ATOM 711 N N . VAL A 1 89 ? 6.588 -2.751 3.186 1.00 98.19 89 VAL A N 1
ATOM 712 C CA . VAL A 1 89 ? 6.652 -3.745 2.108 1.00 98.19 89 VAL A CA 1
ATOM 713 C C . VAL A 1 89 ? 5.984 -3.211 0.844 1.00 98.19 89 VAL A C 1
ATOM 715 O O . VAL A 1 89 ? 6.535 -3.359 -0.244 1.00 98.19 89 VAL A O 1
ATOM 718 N N . LEU A 1 90 ? 4.841 -2.532 0.968 1.00 98.12 90 LEU A N 1
ATOM 719 C CA . LEU A 1 90 ? 4.157 -1.930 -0.172 1.00 98.12 90 LEU A CA 1
ATOM 720 C C . LEU A 1 90 ? 5.032 -0.876 -0.871 1.00 98.12 90 LEU A C 1
ATOM 722 O O . LEU A 1 90 ? 5.164 -0.909 -2.093 1.00 98.12 90 LEU A O 1
ATOM 726 N N . ARG A 1 91 ? 5.715 -0.007 -0.111 1.00 97.25 91 ARG A N 1
ATOM 727 C CA . ARG A 1 91 ? 6.677 0.958 -0.673 1.00 97.25 91 ARG A CA 1
ATOM 728 C C . ARG A 1 91 ? 7.795 0.260 -1.444 1.00 97.25 91 ARG A C 1
ATOM 730 O O . ARG A 1 91 ? 8.112 0.665 -2.557 1.00 97.25 91 ARG A O 1
ATOM 737 N N . GLN A 1 92 ? 8.361 -0.813 -0.888 1.00 96.69 92 GLN A N 1
ATOM 738 C CA . GLN A 1 92 ? 9.398 -1.599 -1.568 1.00 96.69 92 GLN A CA 1
ATOM 739 C C . GLN A 1 92 ? 8.897 -2.191 -2.892 1.00 96.69 92 GLN A C 1
ATOM 741 O O . GLN A 1 92 ? 9.649 -2.236 -3.864 1.00 96.69 92 GLN A O 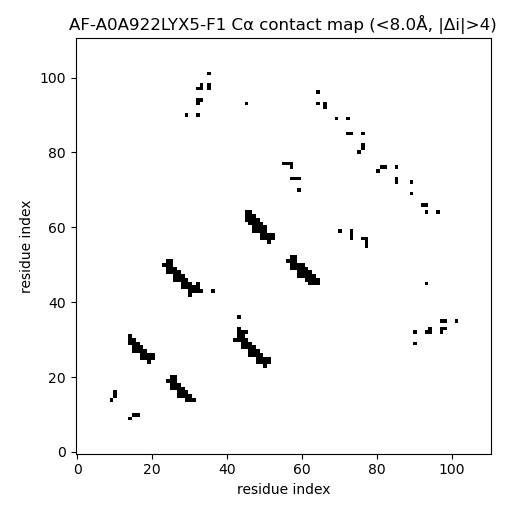1
ATOM 746 N N . ARG A 1 93 ? 7.631 -2.627 -2.957 1.00 97.38 93 ARG A N 1
ATOM 747 C CA . ARG A 1 93 ? 7.017 -3.115 -4.203 1.00 97.38 93 ARG A CA 1
ATOM 748 C C . ARG A 1 93 ? 6.892 -2.013 -5.249 1.00 97.38 93 ARG A C 1
ATOM 750 O O . ARG A 1 93 ? 7.227 -2.262 -6.404 1.00 97.38 93 ARG A O 1
ATOM 757 N N . PHE A 1 94 ? 6.489 -0.809 -4.850 1.00 96.62 94 PHE A N 1
ATOM 758 C CA . PHE A 1 94 ? 6.451 0.339 -5.755 1.00 96.62 94 PHE A CA 1
ATOM 759 C C . PHE A 1 94 ? 7.840 0.730 -6.262 1.00 96.62 94 PHE A C 1
ATOM 761 O O . PHE A 1 94 ? 8.013 0.876 -7.468 1.00 96.62 94 PHE A O 1
ATOM 768 N N . CYS A 1 95 ? 8.849 0.816 -5.390 1.00 94.06 95 CYS A N 1
ATOM 769 C CA . CYS A 1 95 ? 10.232 1.059 -5.817 1.00 94.06 95 CYS A CA 1
ATOM 770 C C . CYS A 1 95 ? 10.694 0.021 -6.846 1.00 94.06 95 CYS A C 1
ATOM 772 O O . CYS A 1 95 ? 11.162 0.364 -7.932 1.00 94.06 95 CYS A O 1
ATOM 774 N N . ARG A 1 96 ? 10.456 -1.262 -6.550 1.00 94.50 96 ARG A N 1
ATOM 775 C CA . ARG A 1 96 ? 10.839 -2.355 -7.440 1.00 94.50 96 ARG A CA 1
ATOM 776 C C . ARG A 1 96 ? 10.138 -2.297 -8.797 1.00 94.50 96 ARG A C 1
ATOM 778 O O . ARG A 1 96 ? 10.746 -2.658 -9.803 1.00 94.50 96 ARG A O 1
ATOM 785 N N . TYR A 1 97 ? 8.880 -1.859 -8.838 1.00 94.25 97 TYR A N 1
ATOM 786 C CA . TYR A 1 97 ? 8.149 -1.666 -10.090 1.00 94.25 97 TYR A CA 1
ATOM 78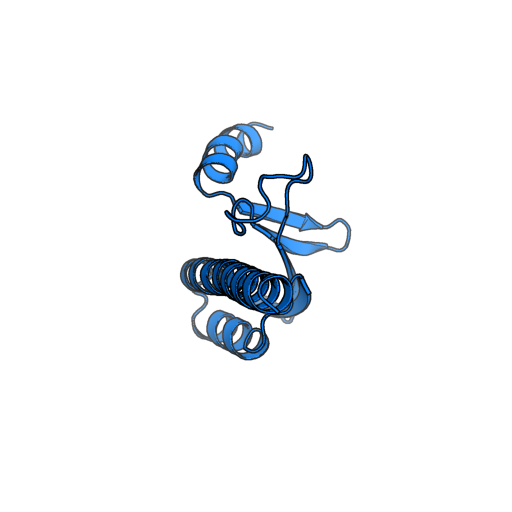7 C C . TYR A 1 97 ? 8.888 -0.693 -11.020 1.00 94.25 97 TYR A C 1
ATOM 789 O O . TYR A 1 97 ? 9.147 -1.031 -12.175 1.00 94.25 97 TYR A O 1
ATOM 797 N N . PHE A 1 98 ? 9.297 0.476 -10.515 1.00 91.75 98 PHE A N 1
ATOM 798 C CA . PHE A 1 98 ? 9.992 1.475 -11.334 1.00 91.75 98 PHE A CA 1
ATOM 799 C C . PHE A 1 98 ? 11.416 1.065 -11.704 1.00 91.75 98 PHE A C 1
ATOM 801 O O . PHE A 1 98 ? 11.834 1.315 -12.831 1.00 91.75 98 PHE A O 1
ATOM 808 N N . GLU A 1 99 ? 12.141 0.383 -10.813 1.00 91.12 99 GLU A N 1
ATOM 809 C CA . GLU A 1 99 ? 13.448 -0.203 -11.146 1.00 91.12 99 GLU A CA 1
ATOM 810 C C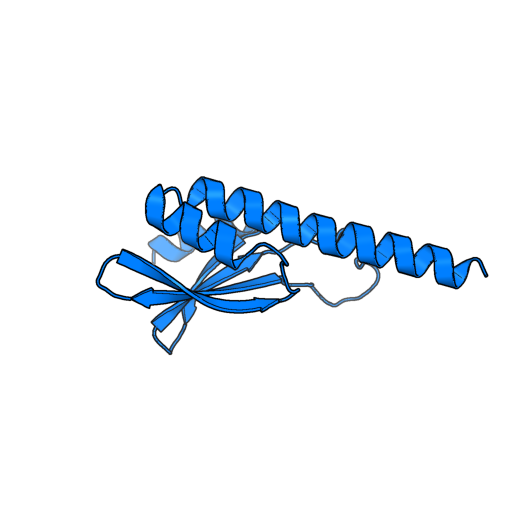 . GLU A 1 99 ? 13.350 -1.161 -12.341 1.00 91.12 99 GLU A C 1
ATOM 812 O O . GLU A 1 99 ? 14.170 -1.117 -13.259 1.00 91.12 99 GLU A O 1
ATOM 817 N N . LEU A 1 100 ? 12.333 -2.029 -12.342 1.00 91.19 100 LEU A N 1
ATOM 818 C CA . LEU A 1 100 ? 12.097 -2.977 -13.427 1.00 91.19 100 LEU A CA 1
ATOM 819 C C . LEU A 1 100 ? 11.669 -2.265 -14.712 1.00 91.19 100 LEU A C 1
ATOM 821 O O . LEU A 1 100 ? 12.197 -2.583 -15.776 1.00 91.19 100 LEU A O 1
ATOM 825 N N . ALA A 1 101 ? 10.763 -1.289 -14.622 1.00 88.94 101 ALA A N 1
ATOM 826 C CA . ALA A 1 101 ? 10.330 -0.499 -15.771 1.00 88.94 101 ALA A CA 1
ATOM 827 C C . ALA A 1 101 ? 11.510 0.235 -16.435 1.00 88.94 101 ALA A C 1
ATOM 829 O O . ALA A 1 101 ? 11.674 0.166 -17.654 1.00 88.94 101 ALA A O 1
ATOM 830 N N . ALA A 1 102 ? 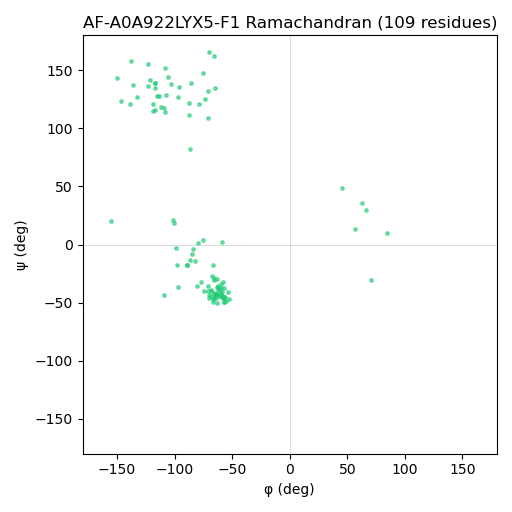12.385 0.860 -15.641 1.00 87.12 102 ALA A N 1
ATOM 831 C CA . ALA A 1 102 ? 13.592 1.519 -16.135 1.00 87.12 102 ALA A CA 1
ATOM 832 C C . ALA A 1 102 ? 14.566 0.525 -16.792 1.00 87.12 102 ALA A C 1
ATOM 834 O O . ALA A 1 102 ? 15.089 0.787 -17.875 1.00 87.12 102 ALA A O 1
ATOM 835 N N . ALA A 1 103 ? 14.774 -0.647 -16.181 1.00 87.56 103 ALA A N 1
ATOM 836 C CA . ALA A 1 103 ? 15.641 -1.684 -16.736 1.00 87.56 103 ALA A CA 1
ATOM 837 C C . ALA A 1 103 ? 15.132 -2.233 -18.081 1.00 87.56 103 ALA A C 1
ATOM 839 O O . ALA A 1 103 ? 15.937 -2.530 -18.962 1.00 87.56 103 ALA A O 1
ATOM 840 N N . VAL A 1 104 ? 13.812 -2.361 -18.251 1.00 87.69 104 VAL A N 1
ATOM 841 C CA . VAL A 1 104 ? 13.196 -2.765 -19.526 1.00 87.69 104 VAL A CA 1
ATOM 842 C C . VAL A 1 104 ? 13.339 -1.660 -20.573 1.00 87.69 104 VAL A C 1
ATOM 844 O O . VAL A 1 104 ? 13.769 -1.943 -21.689 1.00 87.69 104 VAL A O 1
ATOM 847 N N . SER A 1 105 ? 13.060 -0.407 -20.205 1.00 83.50 105 SER A N 1
ATOM 848 C CA . SER A 1 105 ? 13.200 0.754 -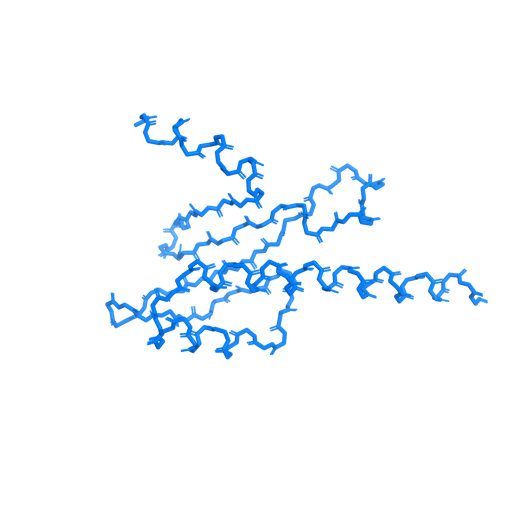21.096 1.00 83.50 105 SER A CA 1
ATOM 849 C C . SER A 1 105 ? 14.624 0.894 -21.646 1.00 83.50 105 SER A C 1
ATOM 851 O O . SER A 1 105 ? 14.804 1.069 -22.845 1.00 83.50 105 SER A O 1
ATOM 853 N N . ASN A 1 106 ? 15.641 0.749 -20.790 1.00 80.62 106 ASN A N 1
ATOM 854 C CA . ASN A 1 106 ? 17.047 0.843 -21.196 1.00 80.62 106 ASN A CA 1
ATOM 855 C C . ASN A 1 106 ? 17.485 -0.283 -22.141 1.00 80.62 106 ASN A C 1
ATOM 857 O O . ASN A 1 106 ? 18.371 -0.086 -22.967 1.00 80.62 106 ASN A O 1
ATOM 861 N N . LYS A 1 107 ? 16.890 -1.476 -22.022 1.00 79.69 107 LYS A N 1
ATOM 862 C CA . LYS A 1 107 ? 17.171 -2.574 -22.955 1.00 79.69 107 LYS A CA 1
ATOM 863 C C . LYS A 1 107 ? 16.587 -2.295 -24.336 1.00 79.69 107 LYS A C 1
ATOM 865 O O . LYS A 1 107 ? 17.286 -2.493 -25.316 1.00 79.69 107 LYS A O 1
ATOM 870 N N . LEU A 1 108 ? 15.356 -1.787 -24.393 1.00 73.38 108 LEU A N 1
ATOM 871 C CA . LEU A 1 108 ? 14.676 -1.450 -25.648 1.00 73.38 108 LEU A CA 1
ATOM 872 C C . LEU A 1 108 ? 15.328 -0.277 -26.393 1.00 73.38 108 LEU A C 1
ATOM 874 O O . LEU A 1 108 ? 15.205 -0.198 -27.605 1.00 73.38 108 LEU A O 1
ATOM 878 N N . SER A 1 109 ? 16.003 0.640 -25.693 1.00 69.69 109 SER A N 1
ATOM 879 C CA . SER A 1 109 ? 16.740 1.749 -26.316 1.00 69.69 109 SER A CA 1
ATOM 880 C C . SER A 1 109 ? 18.162 1.388 -26.763 1.00 69.69 109 SER A C 1
ATOM 882 O O . SER A 1 109 ? 18.824 2.212 -27.392 1.00 69.69 109 SER A O 1
ATOM 884 N N . SER A 1 110 ? 18.644 0.194 -26.407 1.00 64.88 110 SER A N 1
ATOM 885 C CA . SER A 1 110 ? 19.974 -0.316 -26.773 1.00 64.88 110 SER A CA 1
ATOM 886 C C . SER A 1 110 ? 19.942 -1.277 -27.972 1.00 64.88 110 SER A C 1
ATOM 888 O O . SER A 1 110 ? 21.001 -1.753 -28.384 1.00 64.88 110 SER A O 1
ATOM 890 N N . GLU A 1 111 ? 18.748 -1.577 -28.491 1.00 52.78 111 GLU A N 1
ATOM 891 C CA . GLU A 1 111 ? 18.490 -2.335 -29.727 1.00 52.78 111 GLU A CA 1
ATOM 892 C C . GLU A 1 111 ? 18.177 -1.381 -30.887 1.00 52.78 111 GLU A C 1
ATOM 894 O O . GLU A 1 111 ? 18.633 -1.679 -32.016 1.00 52.78 111 GLU A O 1
#

Secondary structure (DSSP, 8-state):
-HHHHHHHHHHHHHTEEEEE-TTS-EEEEEES--STTTTSS---EEEEEEEEETTTEEEEEEEES--TTHHHHHHHHHHH--HHHHHHHHHHHHHHHHHHHHHHHHHHT--

Foldseek 3Di:
DVVCVVCVVVCVVQQWDWDQDPVGWTKIWGWPLAPPPVVDPDTDIWIWTWDDDPNHATDTDDTPPDQPCLVVLSVVCRVPVCVVVSNVVSSVSSSVVNVVVVVVVVVVVVD

Organism: Schistosoma haematobium (NCBI:txid6185)

Mean predicted aligned error: 5.54 Å

Sequence (111 aa):
MQVYKMIQPFERLLGIQIQKTHSGLLQLLFHGCSEALVSSDEVIVCCCQLRIVNTNRFEVVLCDPPVPDLERLVNHLNWTEDIRSFIIVLRQRFCRYFELAAAVSNKLSSE

pLDDT: mean 88.78, std 12.54, range [49.38, 98.31]

Solvent-accessible surface area (backbone atoms only — not comparable to full-atom values): 6485 Å² total; per-residue (Å²): 122,64,65,61,68,67,45,49,63,53,29,65,74,70,27,40,46,80,46,72,46,97,89,65,29,44,32,42,38,34,43,77,40,56,85,84,59,74,89,46,100,63,84,66,66,35,40,38,32,32,37,81,42,91,95,75,35,64,42,86,75,46,53,40,75,78,58,94,61,46,70,59,49,42,53,46,28,58,72,68,71,41,60,67,61,43,53,55,54,51,49,52,51,49,29,50,50,42,54,51,52,52,56,52,52,56,52,66,75,73,110